Protein AF-F9CVP7-F1 (afdb_monomer)

Sequence (60 aa):
MKRQCPNCKSINHAKILWGLPADMREIEERLDRKEIVLGGCIVTNHDPKWECNDCYHRWR

Foldseek 3Di:
DQDADPPPRDSAKAFEDEADDPDVPVVVVCVVVRNYDYDYHDDDPPAFGMAHPVPRDGDD

Radius of gyration: 11.78 Å; Cα contacts (8 Å, |Δi|>4): 93; chains: 1; bounding box: 27×26×30 Å

Mean predicted aligned error: 3.06 Å

Secondary structure (DSSP, 8-state):
-PPPPTTT--S-EEEEEES--S-HHHHHHHHHTTSEEEEES---TT--SEEETTT--B--

Solvent-accessible surface area (backbone atoms only — not comparable to full-atom values): 3747 Å² total; per-residue (Å²): 134,84,67,58,37,90,86,78,60,45,69,57,55,16,38,42,46,60,37,81,78,93,58,65,67,67,49,51,58,33,42,76,69,49,52,36,43,80,69,43,66,77,79,66,99,78,65,49,58,38,33,27,75,85,74,66,52,60,52,126

Organism: NCBI:txid1001994

Nearest PDB structures (foldseek):
  4kr5-assembly1_B  TM=3.943E-01  e=5.197E+00  Lactococcus lactis subsp. lactis Il1403
  4eiq-assembly2_B  TM=3.601E-01  e=3.702E+00  Lentzea aerocolonigenes
  6xu8-assembly1_AA  TM=3.695E-01  e=9.568E+00  Drosophila melanogaster

Structure (mmCIF, N/CA/C/O backbone):
data_AF-F9CVP7-F1
#
_entry.id   AF-F9CVP7-F1
#
loop_
_atom_site.group_PDB
_atom_site.id
_atom_site.type_symbol
_atom_site.label_atom_id
_atom_site.label_alt_id
_atom_site.label_comp_id
_atom_site.label_asym_id
_atom_site.label_entity_id
_atom_site.label_seq_id
_atom_site.pdbx_PDB_ins_code
_atom_site.Cartn_x
_atom_site.Cartn_y
_atom_site.Cartn_z
_atom_site.occupancy
_atom_site.B_iso_or_equiv
_atom_site.auth_seq_id
_atom_site.auth_comp_id
_atom_site.auth_asym_id
_atom_site.auth_atom_id
_atom_site.pdbx_PDB_model_num
ATOM 1 N N . MET A 1 1 ? 5.556 6.663 17.040 1.00 61.50 1 MET A N 1
ATOM 2 C CA . MET A 1 1 ? 4.113 6.357 17.184 1.00 61.50 1 MET A CA 1
ATOM 3 C C . MET A 1 1 ? 3.596 5.802 15.857 1.00 61.50 1 MET A C 1
ATOM 5 O O . MET A 1 1 ? 3.903 6.401 14.831 1.00 61.50 1 MET A O 1
ATOM 9 N N . LYS A 1 2 ? 2.909 4.647 15.836 1.00 73.88 2 LYS A N 1
ATOM 10 C CA . LYS A 1 2 ? 2.323 4.084 14.598 1.00 73.88 2 LYS A CA 1
ATOM 11 C C . LYS A 1 2 ? 1.055 4.869 14.229 1.00 73.88 2 LYS A C 1
ATOM 13 O O . LYS A 1 2 ? 0.289 5.219 15.122 1.00 73.88 2 LYS A O 1
ATOM 18 N N . ARG A 1 3 ? 0.848 5.170 12.941 1.00 87.50 3 ARG A N 1
ATOM 19 C CA . ARG A 1 3 ? -0.378 5.835 12.466 1.00 87.50 3 ARG A CA 1
ATOM 20 C C . ARG A 1 3 ? -1.548 4.853 12.530 1.00 87.50 3 ARG A C 1
ATOM 22 O O . ARG A 1 3 ? -1.369 3.669 12.265 1.00 87.50 3 ARG A O 1
ATOM 29 N N . GLN A 1 4 ? -2.729 5.353 12.873 1.00 95.88 4 GLN A N 1
ATOM 30 C CA . GLN A 1 4 ? -3.973 4.593 12.784 1.00 95.88 4 GLN A CA 1
ATOM 31 C C . GLN A 1 4 ? -4.645 4.857 11.438 1.00 95.88 4 GLN A C 1
ATOM 33 O O . GLN A 1 4 ? -4.568 5.964 10.899 1.00 95.88 4 GLN A O 1
ATOM 38 N N . CYS A 1 5 ? -5.326 3.846 10.911 1.00 96.94 5 CYS A N 1
ATOM 39 C CA . CYS A 1 5 ? -6.182 3.996 9.752 1.00 96.94 5 CYS A CA 1
ATOM 40 C C . CYS A 1 5 ? -7.297 5.000 10.056 1.00 96.94 5 CYS A C 1
ATOM 42 O O . CYS A 1 5 ? -8.025 4.812 11.033 1.00 96.94 5 CYS A O 1
ATOM 44 N N . PRO A 1 6 ? -7.478 6.056 9.243 1.00 96.25 6 PRO A N 1
ATOM 45 C CA . PRO A 1 6 ? -8.538 7.028 9.483 1.00 96.25 6 PRO A CA 1
ATOM 46 C C . PRO A 1 6 ? -9.927 6.379 9.385 1.00 96.25 6 PRO A C 1
ATOM 48 O O . PRO A 1 6 ? -10.816 6.788 10.133 1.00 96.25 6 PRO A O 1
ATOM 51 N N . ASN A 1 7 ? -10.059 5.334 8.554 1.00 97.50 7 ASN A N 1
ATOM 52 C CA . ASN A 1 7 ? -11.293 4.599 8.279 1.00 97.50 7 ASN A CA 1
ATOM 53 C C . ASN A 1 7 ? -11.651 3.572 9.372 1.00 97.50 7 ASN A C 1
ATOM 55 O O . ASN A 1 7 ? -12.730 3.651 9.945 1.00 97.50 7 ASN A O 1
ATOM 59 N N . CYS A 1 8 ? -10.749 2.636 9.706 1.00 97.56 8 CYS A N 1
ATOM 60 C CA . CYS A 1 8 ? -11.049 1.531 10.638 1.00 97.56 8 CYS A CA 1
ATOM 61 C C . CYS A 1 8 ? -10.276 1.564 11.969 1.00 97.56 8 CYS A C 1
ATOM 63 O O . CYS A 1 8 ? -10.401 0.646 12.772 1.00 97.56 8 CYS A O 1
ATOM 65 N N . LYS A 1 9 ? -9.441 2.585 12.207 1.00 96.9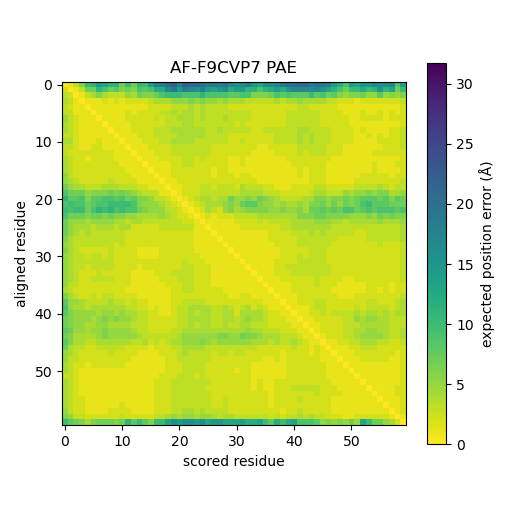4 9 LYS A N 1
ATOM 66 C CA . LYS A 1 9 ? -8.577 2.752 13.400 1.00 96.94 9 LYS A CA 1
ATOM 67 C C . LYS A 1 9 ? -7.505 1.678 13.624 1.00 96.94 9 LYS A C 1
ATOM 69 O O . LYS A 1 9 ? -6.717 1.807 14.559 1.00 96.94 9 LYS A O 1
ATOM 74 N N . SER A 1 10 ? -7.397 0.689 12.738 1.00 96.81 10 SER A N 1
ATOM 75 C CA . SER A 1 10 ? -6.316 -0.297 12.775 1.00 96.81 10 SER A CA 1
ATOM 76 C C . SER A 1 10 ? -4.934 0.349 12.652 1.00 96.81 10 SER A C 1
ATOM 78 O O . SER A 1 10 ? -4.755 1.351 11.960 1.00 96.81 10 SER A O 1
ATOM 80 N N . ILE A 1 11 ? -3.937 -0.256 13.294 1.00 96.44 11 ILE A N 1
ATOM 81 C CA . ILE A 1 11 ? -2.517 0.077 13.123 1.00 96.44 11 ILE A CA 1
ATOM 82 C C . ILE A 1 11 ? -1.821 -0.831 12.098 1.00 96.44 11 ILE A C 1
ATOM 84 O O . ILE A 1 11 ? -0.625 -0.659 11.859 1.00 96.44 11 ILE A O 1
ATOM 88 N N . ASN A 1 12 ? -2.542 -1.780 11.493 1.00 96.88 12 ASN A N 1
ATOM 89 C CA . ASN A 1 12 ? -2.046 -2.669 10.446 1.00 96.88 12 ASN A CA 1
ATOM 90 C C . ASN A 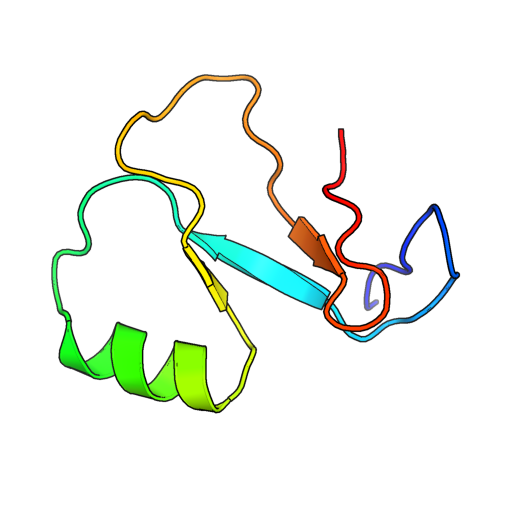1 12 ? -2.146 -1.977 9.077 1.00 96.88 12 ASN A C 1
ATOM 92 O O . ASN A 1 12 ? -3.213 -1.895 8.460 1.00 96.88 12 ASN A O 1
ATOM 96 N N . HIS A 1 13 ? -1.032 -1.409 8.628 1.00 97.19 13 HIS A N 1
ATOM 97 C CA . HIS A 1 13 ? -0.948 -0.670 7.373 1.00 97.19 13 HIS A CA 1
ATOM 98 C C . HIS A 1 13 ? 0.431 -0.841 6.741 1.00 97.19 13 HIS A C 1
ATOM 100 O O . HIS A 1 13 ? 1.440 -0.930 7.444 1.00 97.19 13 HIS A O 1
ATOM 106 N N . ALA A 1 14 ? 0.446 -0.847 5.416 1.00 97.50 14 ALA A N 1
ATOM 107 C CA . ALA A 1 14 ? 1.624 -0.988 4.582 1.00 97.50 14 ALA A CA 1
ATOM 108 C C . ALA A 1 14 ? 1.979 0.348 3.918 1.00 97.50 14 ALA A C 1
ATOM 110 O O . ALA A 1 14 ? 1.111 1.201 3.689 1.00 97.50 14 ALA A O 1
ATOM 111 N N . LYS A 1 15 ? 3.259 0.541 3.582 1.00 96.62 15 LYS A N 1
ATOM 112 C CA . LYS A 1 15 ? 3.661 1.630 2.677 1.00 96.62 15 LYS A CA 1
ATOM 113 C C . LYS A 1 15 ? 3.271 1.274 1.251 1.00 96.62 15 LYS A C 1
ATOM 115 O O . LYS A 1 15 ? 3.456 0.139 0.828 1.00 96.62 15 LYS A O 1
ATOM 120 N N . ILE A 1 16 ? 2.819 2.256 0.486 1.00 96.94 16 ILE A N 1
ATOM 121 C CA . ILE A 1 16 ? 2.600 2.051 -0.944 1.00 96.94 16 ILE A CA 1
ATOM 122 C C . ILE A 1 16 ? 3.911 2.334 -1.677 1.00 96.94 16 ILE A C 1
ATOM 124 O O . ILE A 1 16 ? 4.468 3.428 -1.560 1.00 96.94 16 ILE A O 1
ATOM 128 N N . LEU A 1 17 ? 4.418 1.336 -2.396 1.00 96.38 17 LEU A N 1
ATOM 129 C CA . LEU A 1 17 ? 5.551 1.473 -3.299 1.00 96.38 17 LEU A CA 1
ATOM 130 C C . LEU A 1 17 ? 5.031 1.825 -4.693 1.00 96.38 17 LEU A C 1
ATOM 132 O O . LEU A 1 17 ? 4.285 1.056 -5.301 1.00 96.38 17 LEU A O 1
ATOM 136 N N . TRP A 1 18 ? 5.432 2.994 -5.178 1.00 96.00 18 TRP A N 1
ATOM 137 C CA . TRP A 1 18 ? 5.105 3.494 -6.508 1.00 96.00 18 TRP A CA 1
ATOM 138 C C . TRP A 1 18 ? 6.334 3.439 -7.412 1.00 96.00 18 TRP A C 1
ATOM 140 O O . TRP A 1 18 ? 7.465 3.562 -6.938 1.00 96.00 18 TRP A O 1
ATOM 150 N N . GLY A 1 19 ? 6.101 3.299 -8.713 1.00 94.75 19 GLY A N 1
AT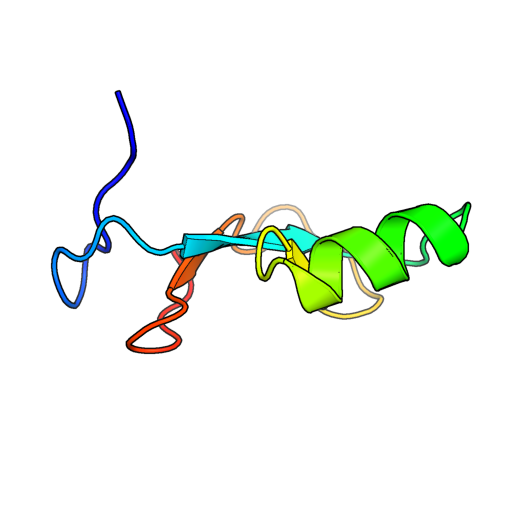OM 151 C CA . GLY A 1 19 ? 7.156 3.212 -9.716 1.00 94.75 19 GLY A CA 1
ATOM 152 C C . GLY A 1 19 ? 7.689 1.795 -9.926 1.00 94.75 19 GLY A C 1
ATOM 153 O O . GLY A 1 19 ? 7.111 0.809 -9.468 1.00 94.75 19 GLY A O 1
ATOM 154 N N . LEU A 1 20 ? 8.794 1.711 -10.666 1.00 91.75 20 LEU A N 1
ATOM 155 C CA . LEU A 1 20 ? 9.494 0.462 -10.945 1.00 91.75 20 LEU A CA 1
ATOM 156 C C . LEU A 1 20 ? 10.547 0.205 -9.849 1.00 91.75 20 LEU A C 1
ATOM 158 O O . LEU A 1 20 ? 11.439 1.040 -9.676 1.00 91.75 20 LEU A O 1
ATOM 162 N N . PRO A 1 21 ? 10.473 -0.912 -9.106 1.00 86.50 21 PRO A N 1
ATOM 163 C CA . PRO A 1 21 ? 11.500 -1.265 -8.131 1.00 86.50 21 PRO A CA 1
ATOM 164 C C . PRO A 1 21 ? 12.840 -1.585 -8.806 1.00 86.50 21 PRO A C 1
ATOM 166 O O . PRO A 1 21 ? 12.883 -2.182 -9.878 1.00 86.50 21 PRO A O 1
ATOM 169 N N . ALA A 1 22 ? 13.939 -1.202 -8.151 1.00 85.06 22 ALA A N 1
ATOM 170 C CA . ALA A 1 22 ? 15.296 -1.473 -8.630 1.00 85.06 22 ALA A CA 1
ATOM 171 C C . ALA A 1 22 ? 15.799 -2.884 -8.263 1.00 85.06 22 ALA A C 1
ATOM 173 O O . ALA A 1 22 ? 16.565 -3.473 -9.018 1.00 85.06 22 ALA A O 1
ATOM 174 N N . ASP A 1 23 ? 15.360 -3.424 -7.122 1.00 88.50 23 ASP A N 1
ATOM 175 C CA . ASP A 1 23 ? 15.662 -4.780 -6.652 1.00 88.50 23 ASP A CA 1
ATOM 176 C C . ASP A 1 23 ? 14.341 -5.480 -6.329 1.00 88.50 23 ASP A C 1
ATOM 178 O O . ASP A 1 23 ? 13.598 -5.036 -5.459 1.00 88.50 23 ASP A O 1
ATOM 182 N N . MET A 1 24 ? 14.025 -6.552 -7.052 1.00 89.19 24 MET A N 1
ATOM 183 C CA . MET A 1 24 ? 12.776 -7.288 -6.855 1.00 89.19 24 MET A CA 1
ATOM 184 C C . MET A 1 24 ? 12.804 -8.201 -5.627 1.00 89.19 24 MET A C 1
ATOM 186 O O . MET A 1 24 ? 11.756 -8.419 -5.026 1.00 89.19 24 MET A O 1
ATOM 190 N N . ARG A 1 25 ? 13.972 -8.693 -5.197 1.00 92.81 25 ARG A N 1
ATOM 191 C CA . ARG A 1 25 ? 14.053 -9.707 -4.136 1.00 92.81 25 ARG A CA 1
ATOM 192 C C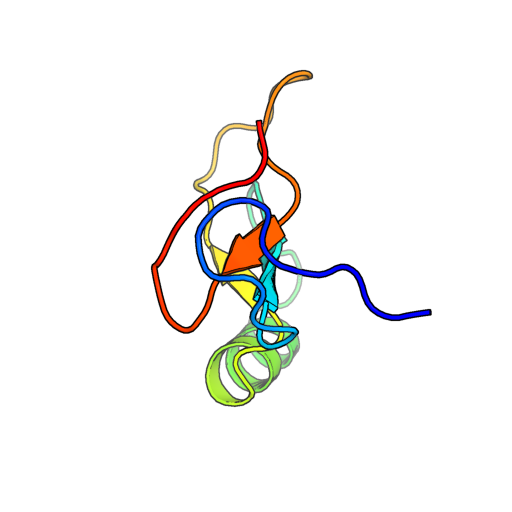 . ARG A 1 25 ? 13.675 -9.135 -2.772 1.00 92.81 25 ARG A C 1
ATOM 194 O O . ARG A 1 25 ? 12.871 -9.720 -2.056 1.00 92.81 25 ARG A O 1
ATOM 201 N N . GLU A 1 26 ? 14.211 -7.964 -2.422 1.00 92.25 26 GLU A N 1
ATOM 202 C CA . GLU A 1 26 ? 13.835 -7.283 -1.171 1.00 92.25 26 GLU A CA 1
ATOM 203 C C . GLU A 1 26 ? 12.342 -6.911 -1.169 1.00 92.25 26 GLU A C 1
ATOM 205 O O . GLU A 1 26 ? 11.667 -6.955 -0.138 1.00 92.25 26 GLU A O 1
ATOM 210 N N . ILE A 1 27 ? 11.814 -6.540 -2.336 1.00 93.88 27 ILE A N 1
ATOM 211 C CA . ILE A 1 27 ? 10.416 -6.148 -2.496 1.00 93.88 27 ILE A CA 1
ATOM 212 C C . ILE A 1 27 ? 9.484 -7.341 -2.300 1.00 93.88 27 ILE A C 1
ATOM 214 O O . ILE A 1 27 ? 8.504 -7.202 -1.572 1.00 93.88 27 ILE A O 1
ATOM 218 N N . GLU A 1 28 ? 9.805 -8.504 -2.864 1.00 95.44 28 GLU A N 1
ATOM 219 C CA . GLU A 1 28 ? 9.053 -9.747 -2.659 1.00 95.44 28 GLU A CA 1
ATOM 220 C C . GLU A 1 28 ? 8.965 -10.113 -1.171 1.00 95.44 28 GLU A C 1
ATOM 222 O O . GLU A 1 28 ? 7.867 -10.256 -0.635 1.00 95.44 28 GLU A O 1
ATOM 227 N N . GLU A 1 29 ? 10.090 -10.123 -0.450 1.00 95.81 29 GLU A N 1
ATOM 228 C CA . GLU A 1 29 ? 10.088 -1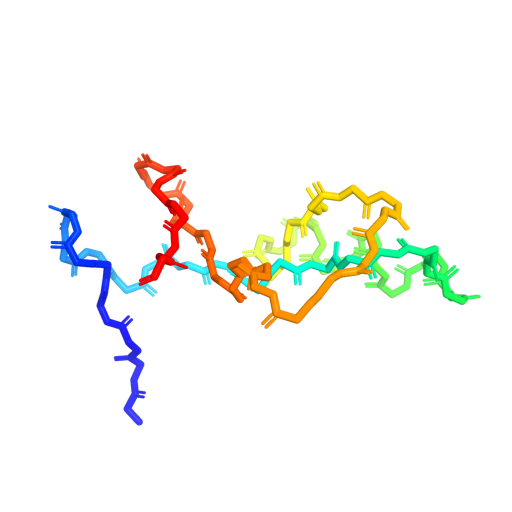0.431 0.987 1.00 95.81 29 GLU A CA 1
ATOM 229 C C . GLU A 1 29 ? 9.247 -9.436 1.810 1.00 95.81 29 GLU A C 1
ATOM 231 O O . GLU A 1 29 ? 8.601 -9.796 2.798 1.00 95.81 29 GLU A O 1
ATOM 236 N N . ARG A 1 30 ? 9.254 -8.153 1.431 1.00 96.38 30 ARG A N 1
ATOM 237 C CA . ARG A 1 30 ? 8.478 -7.102 2.110 1.00 96.38 30 ARG A CA 1
ATOM 238 C C . ARG A 1 30 ? 6.987 -7.168 1.781 1.00 96.38 30 ARG A C 1
ATOM 240 O O . ARG A 1 30 ? 6.173 -6.800 2.635 1.00 96.38 30 ARG A O 1
ATOM 247 N N . LEU A 1 31 ? 6.633 -7.618 0.576 1.00 96.12 31 LEU A N 1
ATOM 248 C CA . LEU A 1 31 ? 5.255 -7.913 0.179 1.00 96.12 31 LEU A CA 1
ATOM 249 C C . LEU A 1 31 ? 4.710 -9.089 0.996 1.00 96.12 31 LEU A C 1
ATOM 251 O O . LEU A 1 31 ? 3.628 -8.968 1.571 1.00 96.12 31 LEU A O 1
ATOM 255 N N . ASP A 1 32 ? 5.488 -10.163 1.147 1.00 96.62 32 ASP A N 1
ATOM 256 C CA . ASP A 1 32 ? 5.108 -11.335 1.947 1.00 96.62 32 ASP A CA 1
ATOM 257 C C . ASP A 1 32 ? 4.857 -10.973 3.416 1.00 96.62 32 ASP A C 1
ATOM 259 O O . ASP A 1 32 ? 3.883 -11.419 4.031 1.00 96.62 32 ASP A O 1
ATOM 263 N N . ARG A 1 33 ? 5.685 -10.081 3.978 1.00 97.06 33 ARG A N 1
ATOM 264 C CA . ARG A 1 33 ? 5.494 -9.540 5.336 1.00 97.06 33 ARG A CA 1
ATOM 265 C C . ARG A 1 33 ? 4.383 -8.488 5.445 1.00 97.06 33 ARG A C 1
ATOM 267 O O . ARG A 1 33 ? 4.116 -8.010 6.548 1.00 97.06 33 ARG A O 1
ATOM 274 N N . LYS A 1 34 ? 3.728 -8.116 4.338 1.00 96.06 34 LYS A N 1
ATOM 275 C CA . LYS A 1 34 ? 2.696 -7.062 4.257 1.00 96.06 34 LYS A CA 1
ATOM 276 C C . LYS A 1 34 ? 3.165 -5.701 4.788 1.00 96.06 34 LYS A C 1
ATOM 278 O O . LYS A 1 34 ? 2.376 -4.911 5.313 1.00 96.06 34 LYS A O 1
ATOM 283 N N . GLU A 1 35 ? 4.461 -5.422 4.664 1.00 96.50 35 GLU A N 1
ATOM 284 C CA . GLU A 1 35 ? 5.069 -4.138 5.035 1.00 96.50 35 GLU A CA 1
ATOM 285 C C . GLU A 1 35 ? 4.889 -3.092 3.929 1.00 96.50 35 GLU A C 1
ATOM 287 O O . GLU A 1 35 ? 4.872 -1.882 4.195 1.00 96.50 35 GLU A O 1
ATOM 292 N N . ILE A 1 36 ? 4.760 -3.564 2.686 1.00 96.81 36 ILE A N 1
ATOM 293 C CA . ILE A 1 36 ? 4.498 -2.756 1.498 1.00 96.81 36 ILE A CA 1
ATOM 294 C C . ILE A 1 36 ? 3.362 -3.344 0.657 1.00 96.81 36 ILE A C 1
ATOM 296 O O . ILE A 1 36 ? 3.063 -4.529 0.750 1.00 96.81 36 ILE A O 1
ATOM 300 N N . VAL A 1 37 ? 2.775 -2.502 -0.189 1.00 97.31 37 VAL A N 1
ATOM 301 C CA . VAL A 1 37 ? 1.889 -2.879 -1.300 1.00 97.31 37 VAL A CA 1
ATOM 302 C C . VAL A 1 37 ? 2.305 -2.114 -2.555 1.00 97.31 37 VAL A C 1
ATOM 304 O O . VAL A 1 37 ? 2.912 -1.045 -2.454 1.00 97.31 37 VAL A O 1
ATOM 307 N N . LEU A 1 38 ? 1.983 -2.629 -3.741 1.00 96.25 38 LEU A N 1
ATOM 308 C CA . LEU A 1 38 ? 2.294 -1.956 -5.004 1.00 96.25 38 LEU A CA 1
ATOM 309 C C . LEU A 1 38 ? 1.177 -0.972 -5.375 1.00 96.25 38 LEU A C 1
ATOM 311 O O . LEU A 1 38 ? 0.002 -1.333 -5.436 1.00 96.25 38 LEU A O 1
ATOM 315 N N . GLY A 1 39 ? 1.546 0.286 -5.614 1.00 95.06 39 GLY A N 1
ATOM 316 C CA . GLY A 1 39 ? 0.607 1.343 -5.992 1.00 95.06 39 GLY A CA 1
ATOM 317 C C . GLY A 1 39 ? 0.324 1.391 -7.490 1.00 95.06 39 GLY A C 1
ATOM 318 O O . GLY A 1 39 ? -0.814 1.636 -7.892 1.00 95.06 39 GLY A O 1
ATOM 319 N N . GLY A 1 40 ? 1.355 1.130 -8.296 1.00 94.88 40 GLY A N 1
ATOM 320 C CA . GLY A 1 40 ? 1.365 1.287 -9.748 1.00 94.88 40 GLY A CA 1
ATOM 321 C C . GLY A 1 40 ? 2.664 1.939 -10.230 1.00 94.88 40 GLY A C 1
ATOM 322 O O . GLY A 1 40 ? 3.485 2.382 -9.429 1.00 94.88 40 GLY A O 1
ATOM 323 N N . C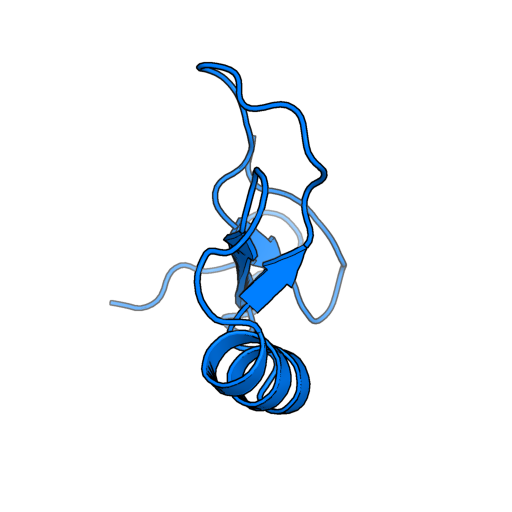YS A 1 41 ? 2.859 2.001 -11.547 1.00 94.19 41 CYS A N 1
ATOM 324 C CA . CYS A 1 41 ? 4.118 2.471 -12.142 1.00 94.19 41 CYS A CA 1
ATOM 325 C C . CYS A 1 41 ? 4.235 4.001 -12.238 1.00 94.19 41 CYS A C 1
ATOM 327 O O . CYS A 1 41 ? 5.335 4.519 -12.408 1.00 94.19 41 CYS A O 1
ATOM 329 N N . ILE A 1 42 ? 3.115 4.722 -12.179 1.00 93.88 42 ILE A N 1
ATOM 330 C CA . ILE A 1 42 ? 3.086 6.178 -12.347 1.00 93.88 42 ILE A CA 1
ATOM 331 C C . ILE A 1 42 ? 3.227 6.833 -10.977 1.00 93.88 42 ILE A C 1
ATOM 333 O O . ILE A 1 42 ? 2.472 6.507 -10.066 1.00 93.88 42 ILE A O 1
ATOM 337 N N . VAL A 1 43 ? 4.182 7.756 -10.864 1.00 94.75 43 VAL A N 1
ATOM 338 C CA . VAL A 1 43 ? 4.427 8.548 -9.655 1.00 94.75 43 VAL A CA 1
ATOM 339 C C . VAL A 1 43 ? 3.975 9.985 -9.905 1.00 94.75 43 VAL A C 1
ATOM 341 O O . VAL A 1 43 ? 4.347 10.600 -10.905 1.00 94.75 43 VAL A O 1
ATOM 344 N N . THR A 1 44 ? 3.181 10.521 -8.988 1.00 92.94 44 THR A N 1
ATOM 345 C CA . THR A 1 44 ? 2.660 11.886 -8.962 1.00 92.94 44 THR A CA 1
ATOM 346 C C . THR A 1 44 ? 2.948 12.546 -7.608 1.00 92.94 44 THR A C 1
ATOM 348 O O . THR A 1 44 ? 3.427 11.923 -6.662 1.00 92.94 44 THR A O 1
ATOM 351 N N . ASN A 1 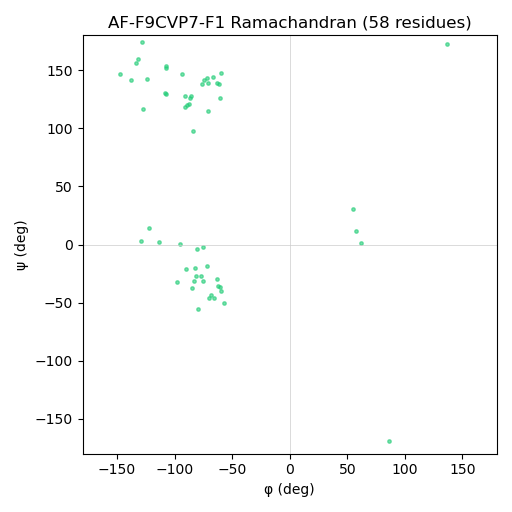45 ? 2.630 13.835 -7.474 1.00 92.62 45 ASN A N 1
ATOM 352 C CA . ASN A 1 45 ? 2.793 14.554 -6.204 1.00 92.62 45 ASN A CA 1
ATOM 353 C C . ASN A 1 45 ? 1.654 14.305 -5.197 1.00 92.62 45 ASN A C 1
ATOM 355 O O . ASN A 1 45 ?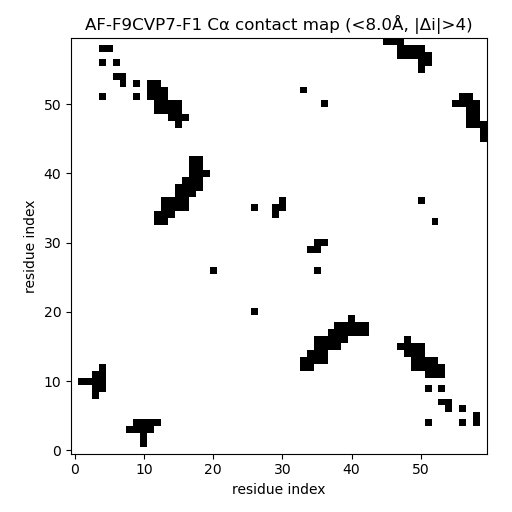 1.715 14.808 -4.074 1.00 92.62 45 ASN A O 1
ATOM 359 N N . HIS A 1 46 ? 0.616 13.557 -5.582 1.00 93.38 46 HIS A N 1
ATOM 360 C CA . HIS A 1 46 ? -0.604 13.365 -4.790 1.00 93.38 46 HIS A CA 1
ATOM 361 C C . HIS A 1 46 ? -0.888 11.895 -4.475 1.00 93.38 46 HIS A C 1
ATOM 363 O O . HIS A 1 46 ? -1.995 11.552 -4.056 1.00 93.38 46 HIS A O 1
ATOM 369 N N . ASP A 1 47 ? 0.099 11.020 -4.667 1.00 95.25 47 ASP A N 1
ATOM 370 C CA . ASP A 1 47 ? -0.104 9.600 -4.436 1.00 95.25 47 ASP A CA 1
ATOM 371 C C . ASP A 1 47 ? -0.230 9.289 -2.939 1.00 95.25 47 ASP A C 1
ATOM 373 O O . ASP A 1 47 ? 0.535 9.805 -2.107 1.00 95.25 47 ASP A O 1
ATOM 377 N N . PRO A 1 48 ? -1.159 8.397 -2.564 1.00 95.94 48 PRO A N 1
ATOM 378 C CA . PRO A 1 48 ? -1.277 7.955 -1.191 1.00 95.94 48 PRO A CA 1
ATOM 379 C C . PRO A 1 48 ? -0.001 7.227 -0.760 1.00 95.94 48 PRO A C 1
ATOM 381 O O . PRO A 1 48 ? 0.576 6.420 -1.492 1.00 95.94 48 PRO A O 1
ATOM 384 N N . LYS A 1 49 ? 0.429 7.496 0.474 1.00 96.19 49 LYS A N 1
ATOM 385 C CA . LYS A 1 49 ? 1.654 6.908 1.048 1.00 96.19 49 LYS A CA 1
ATOM 386 C C . LYS A 1 49 ? 1.408 5.590 1.781 1.00 96.19 49 LYS A C 1
ATOM 388 O O . LYS A 1 49 ? 2.349 4.828 1.993 1.00 96.19 49 LYS A O 1
ATOM 393 N N . TRP A 1 50 ? 0.168 5.345 2.201 1.00 97.12 50 TRP A N 1
ATOM 394 C CA . TRP A 1 50 ? -0.199 4.239 3.082 1.00 97.12 50 TRP A CA 1
ATOM 395 C C . TRP A 1 50 ? -1.495 3.578 2.624 1.00 97.12 50 TRP A C 1
ATOM 397 O O . TRP A 1 50 ? -2.430 4.277 2.224 1.00 97.12 50 TRP A O 1
ATOM 407 N N . GLU A 1 51 ? -1.545 2.253 2.741 1.00 97.75 51 GLU A N 1
ATOM 408 C CA . GLU A 1 51 ? -2.743 1.432 2.561 1.00 97.75 51 GLU A CA 1
ATOM 409 C C . GLU A 1 51 ? -2.987 0.583 3.814 1.00 97.75 51 GLU A C 1
ATOM 411 O O . GLU A 1 51 ? -2.048 0.116 4.460 1.00 97.75 51 GLU A O 1
ATOM 416 N N . CYS A 1 52 ? -4.249 0.403 4.196 1.00 97.94 52 CYS A N 1
ATOM 417 C CA . CYS A 1 52 ? -4.617 -0.379 5.369 1.00 97.94 52 CYS A CA 1
ATOM 418 C C . CYS A 1 52 ? -4.701 -1.836 4.954 1.00 97.94 52 CYS A C 1
ATOM 420 O O . CYS A 1 52 ? -5.471 -2.161 4.057 1.00 97.94 52 CYS A O 1
ATOM 422 N N . ASN A 1 53 ? -4.010 -2.715 5.668 1.00 97.44 53 ASN A N 1
ATOM 423 C CA . ASN A 1 53 ? -4.059 -4.143 5.375 1.00 97.44 53 ASN A CA 1
ATOM 424 C C . ASN A 1 53 ? -5.409 -4.782 5.757 1.00 97.44 53 ASN A C 1
ATOM 426 O O . ASN A 1 53 ? -5.717 -5.863 5.268 1.00 97.44 53 ASN A O 1
ATOM 430 N N . ASP A 1 54 ? -6.207 -4.125 6.610 1.00 97.75 54 ASP A N 1
ATOM 431 C CA . ASP A 1 54 ? -7.476 -4.677 7.111 1.00 97.75 54 ASP A CA 1
ATOM 432 C C . ASP A 1 54 ? -8.705 -4.171 6.340 1.00 97.75 54 ASP A C 1
ATOM 434 O O . ASP A 1 54 ? -9.697 -4.883 6.229 1.00 97.75 54 ASP A O 1
ATOM 438 N N . CYS A 1 55 ? -8.675 -2.931 5.835 1.00 97.56 55 CYS A N 1
ATOM 439 C CA . CYS A 1 55 ? -9.818 -2.327 5.130 1.00 97.56 55 CYS A CA 1
ATOM 440 C C . CYS A 1 55 ? -9.478 -1.724 3.762 1.00 97.56 55 CYS A C 1
ATOM 442 O O . CYS A 1 55 ? -10.342 -1.099 3.152 1.00 97.56 55 CYS A O 1
ATOM 444 N N . TYR A 1 56 ? -8.228 -1.852 3.304 1.00 97.12 56 TYR A N 1
ATOM 445 C CA . TYR A 1 56 ? -7.738 -1.398 1.992 1.00 97.12 56 TYR A CA 1
ATOM 446 C C . TYR A 1 56 ? -7.912 0.099 1.695 1.00 97.12 56 TYR A C 1
ATOM 448 O O . TYR A 1 56 ? -7.698 0.558 0.575 1.00 97.12 56 TYR A O 1
ATOM 456 N N . HIS A 1 57 ? -8.266 0.900 2.702 1.00 97.69 57 HIS A N 1
ATOM 457 C CA . HIS A 1 57 ? -8.301 2.348 2.568 1.00 97.69 57 HIS A CA 1
ATOM 458 C C . HIS A 1 57 ? -6.900 2.873 2.231 1.00 97.69 57 HIS A C 1
ATOM 460 O O . HIS A 1 57 ? -5.925 2.444 2.840 1.00 97.69 57 HIS A O 1
ATOM 466 N N . ARG A 1 58 ? -6.798 3.829 1.306 1.00 96.75 58 ARG A N 1
ATOM 467 C CA . ARG A 1 58 ? -5.560 4.556 0.993 1.00 96.75 58 ARG A CA 1
ATOM 468 C C . ARG A 1 58 ? -5.655 5.976 1.533 1.00 96.75 58 ARG A C 1
ATOM 470 O O . ARG A 1 58 ? -6.644 6.656 1.274 1.00 96.75 58 ARG A O 1
ATOM 477 N N . TRP A 1 59 ? -4.639 6.411 2.273 1.00 94.56 59 TRP A N 1
ATOM 478 C CA . TRP A 1 59 ? -4.651 7.703 2.957 1.00 94.56 59 TRP A CA 1
ATOM 479 C C . TRP A 1 59 ? -4.528 8.803 1.900 1.00 94.56 59 TRP A C 1
ATOM 481 O O . TRP A 1 59 ? -3.497 8.861 1.229 1.00 94.56 59 TRP A O 1
ATOM 491 N N . ARG A 1 60 ? -5.566 9.631 1.754 1.00 83.44 60 ARG A N 1
ATOM 492 C CA . ARG A 1 60 ? -5.591 10.809 0.875 1.00 83.44 60 ARG A CA 1
ATOM 493 C C . ARG A 1 60 ? -5.221 12.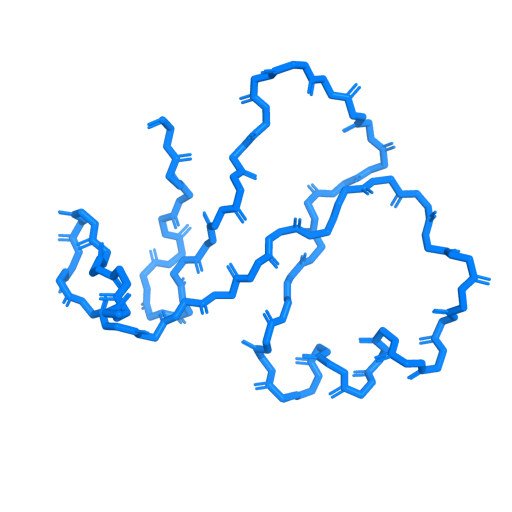076 1.633 1.00 83.44 60 ARG A C 1
ATOM 495 O O . ARG A 1 60 ? -5.516 12.126 2.849 1.00 83.44 60 ARG A O 1
#

pLDDT: mean 94.07, std 5.95, range [61.5, 97.94]